Protein AF-N1WV81-F1 (afdb_monomer_lite)

pLDDT: mean 92.01, std 4.39, range [78.94, 97.75]

Structure (mmCIF, N/CA/C/O backbone):
data_AF-N1WV81-F1
#
_entry.id   AF-N1WV81-F1
#
loop_
_atom_site.group_PDB
_atom_site.id
_atom_site.type_symbol
_atom_site.label_atom_id
_atom_site.label_alt_id
_atom_site.label_comp_id
_atom_site.label_asym_id
_a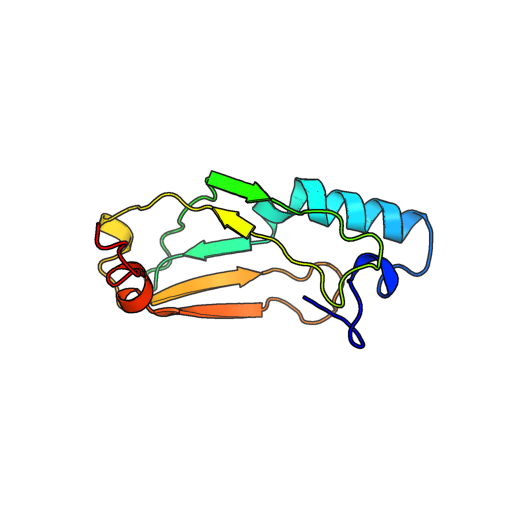tom_site.label_entity_id
_atom_site.label_seq_id
_atom_site.pdbx_PDB_ins_code
_atom_site.Cartn_x
_atom_site.Cartn_y
_atom_site.Cartn_z
_atom_site.occupancy
_atom_site.B_iso_or_equiv
_atom_site.auth_seq_id
_atom_site.auth_comp_id
_atom_site.auth_asym_id
_atom_site.auth_atom_id
_atom_site.pdbx_PDB_model_num
ATOM 1 N N . MET A 1 1 ? -2.785 -0.04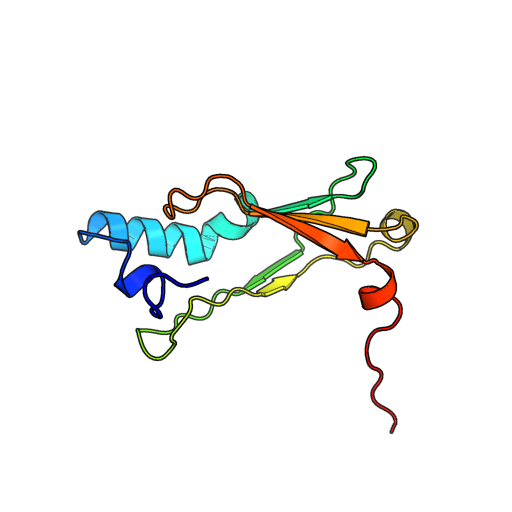3 -9.877 1.00 88.44 1 MET A N 1
ATOM 2 C CA . MET A 1 1 ? -2.045 1.050 -10.552 1.00 88.44 1 MET A CA 1
ATOM 3 C C . MET A 1 1 ? -1.873 0.707 -12.024 1.00 88.44 1 MET A C 1
ATOM 5 O O . MET A 1 1 ? -1.562 -0.436 -12.327 1.00 88.44 1 MET A O 1
ATOM 9 N N . SER A 1 2 ? -2.086 1.645 -12.944 1.00 88.75 2 SER A N 1
ATOM 10 C CA . SER A 1 2 ? -1.982 1.381 -14.389 1.00 88.75 2 SER A CA 1
ATOM 11 C C . SER A 1 2 ? -1.645 2.648 -15.162 1.00 88.75 2 SER A C 1
ATOM 13 O O . SER A 1 2 ? -2.100 3.725 -14.781 1.00 88.75 2 SER A O 1
ATOM 15 N N . ARG A 1 3 ? -0.951 2.510 -16.293 1.00 86.94 3 ARG A N 1
ATOM 16 C CA . ARG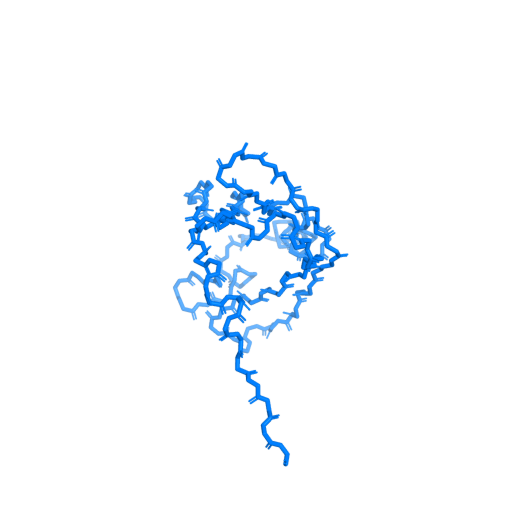 A 1 3 ? -0.742 3.590 -17.267 1.00 86.94 3 ARG A CA 1
ATOM 17 C C . ARG A 1 3 ? -1.201 3.100 -18.636 1.00 86.94 3 ARG A C 1
ATOM 19 O O . ARG A 1 3 ? -0.808 2.023 -19.066 1.00 86.94 3 ARG A O 1
ATOM 26 N N . ASN A 1 4 ? -2.076 3.854 -19.303 1.00 87.25 4 ASN A N 1
ATOM 27 C CA . ASN A 1 4 ? -2.663 3.469 -20.596 1.00 87.25 4 ASN A CA 1
ATOM 28 C C . ASN A 1 4 ? -3.284 2.051 -20.601 1.00 87.25 4 ASN A C 1
ATOM 30 O O . ASN A 1 4 ? -3.087 1.291 -21.547 1.00 87.25 4 ASN A O 1
ATOM 34 N N . ASN A 1 5 ? -4.014 1.685 -19.536 1.00 87.19 5 ASN A N 1
ATOM 35 C CA . ASN A 1 5 ? -4.617 0.353 -19.333 1.00 87.19 5 ASN A CA 1
ATOM 36 C C . ASN A 1 5 ? -3.625 -0.823 -19.357 1.00 87.19 5 ASN A C 1
ATOM 38 O O . ASN A 1 5 ? -3.984 -1.937 -19.747 1.00 87.19 5 ASN A O 1
ATOM 42 N N . LYS A 1 6 ? -2.383 -0.577 -18.943 1.00 88.50 6 LYS A N 1
ATOM 43 C CA . LYS A 1 6 ? -1.341 -1.591 -18.811 1.00 88.50 6 LYS A CA 1
ATOM 44 C C . LYS A 1 6 ? -0.635 -1.480 -17.460 1.00 88.50 6 LYS A C 1
ATOM 46 O O . LYS A 1 6 ? -0.667 -0.439 -16.795 1.00 88.50 6 LYS A O 1
ATOM 51 N N . GLU A 1 7 ? -0.005 -2.579 -17.061 1.00 89.69 7 GLU A N 1
ATOM 52 C CA . GLU A 1 7 ? 0.840 -2.654 -15.870 1.00 89.69 7 GLU A CA 1
ATOM 53 C C . GLU A 1 7 ? 2.056 -1.721 -15.963 1.00 89.69 7 GLU A C 1
ATOM 55 O O . GLU A 1 7 ? 2.593 -1.480 -17.048 1.00 89.69 7 GLU A O 1
ATOM 60 N N . LEU A 1 8 ? 2.534 -1.255 -14.809 1.00 89.56 8 LEU A N 1
ATOM 61 C CA . LEU A 1 8 ? 3.627 -0.285 -14.718 1.00 89.56 8 LEU A CA 1
ATOM 62 C C . LEU A 1 8 ? 4.915 -0.794 -15.370 1.00 89.56 8 LEU A C 1
ATOM 64 O O . LEU A 1 8 ? 5.502 -0.089 -16.190 1.00 89.56 8 LEU A O 1
ATOM 68 N N . LEU A 1 9 ? 5.298 -2.043 -15.082 1.00 89.25 9 LEU A N 1
ATOM 69 C CA . LEU A 1 9 ? 6.512 -2.670 -15.621 1.00 89.25 9 LEU A CA 1
ATOM 70 C C . LEU A 1 9 ? 6.545 -2.740 -17.152 1.00 89.25 9 LEU A C 1
ATOM 72 O O . LEU A 1 9 ? 7.626 -2.781 -17.732 1.00 89.25 9 LEU A O 1
ATOM 76 N N . SER A 1 10 ? 5.382 -2.748 -17.803 1.00 85.69 10 SER A N 1
ATOM 77 C CA . SER A 1 10 ? 5.278 -2.854 -19.261 1.00 85.69 10 SER A CA 1
ATOM 78 C C . SER A 1 10 ? 5.296 -1.505 -19.984 1.00 85.69 10 SER A C 1
ATOM 80 O O . SER A 1 10 ? 5.503 -1.468 -21.196 1.00 85.69 10 SER A O 1
ATOM 82 N N . THR A 1 11 ? 5.043 -0.401 -19.272 1.00 85.38 11 THR A N 1
ATOM 83 C CA . THR A 1 11 ? 4.839 0.920 -19.893 1.00 85.38 11 THR A CA 1
ATOM 84 C C . THR A 1 11 ? 5.738 2.021 -19.380 1.00 85.38 11 THR A C 1
ATOM 86 O O . THR A 1 11 ? 5.902 3.022 -20.072 1.00 85.38 11 THR A O 1
ATOM 89 N N . THR A 1 12 ? 6.228 1.906 -18.151 1.00 85.69 12 THR A N 1
ATOM 90 C CA . THR A 1 12 ? 6.946 2.999 -17.497 1.00 85.69 12 THR A CA 1
ATOM 91 C C . THR A 1 12 ? 8.450 2.943 -17.763 1.00 85.69 12 THR A C 1
ATOM 93 O O . THR A 1 12 ? 8.990 3.979 -18.147 1.00 85.69 12 THR A O 1
ATOM 96 N N . PRO A 1 13 ? 9.130 1.785 -17.638 1.00 88.69 13 PRO A N 1
ATOM 97 C CA . PRO A 1 13 ? 10.553 1.691 -17.946 1.00 88.69 13 PRO A CA 1
ATOM 98 C C . PRO A 1 13 ? 10.844 1.856 -19.441 1.00 88.69 13 PRO A C 1
ATOM 100 O O . PRO A 1 13 ? 10.213 1.209 -20.276 1.00 88.69 13 PRO A O 1
ATOM 103 N N . GLN A 1 14 ? 11.846 2.663 -19.782 1.00 88.44 14 GLN A N 1
ATOM 104 C CA . GLN A 1 14 ? 12.300 2.880 -21.161 1.00 88.44 14 GLN A CA 1
ATOM 105 C C . GLN A 1 14 ? 13.476 1.976 -21.548 1.00 88.44 14 GLN A C 1
ATOM 107 O O . GLN A 1 14 ? 13.755 1.770 -22.729 1.00 88.44 14 GLN A O 1
ATOM 112 N N . ASN A 1 15 ? 14.186 1.429 -20.559 1.00 91.81 15 ASN A N 1
ATOM 113 C CA . ASN A 1 15 ? 15.356 0.581 -20.760 1.00 91.81 15 ASN A CA 1
ATOM 114 C C . ASN A 1 15 ? 15.458 -0.525 -19.693 1.00 91.81 15 ASN A C 1
ATOM 116 O O . ASN A 1 15 ? 14.707 -0.563 -18.718 1.00 91.81 15 ASN A O 1
ATOM 120 N N . ARG A 1 16 ? 16.412 -1.449 -19.884 1.00 89.62 16 ARG A N 1
ATOM 121 C CA . ARG A 1 16 ? 16.621 -2.600 -18.985 1.00 89.62 16 ARG A CA 1
ATOM 122 C C . ARG A 1 16 ? 16.992 -2.196 -17.556 1.00 89.62 16 ARG A C 1
ATOM 124 O O . ARG A 1 16 ? 16.613 -2.904 -16.628 1.00 89.62 16 ARG A O 1
ATOM 131 N N . ASN A 1 17 ? 17.709 -1.087 -17.383 1.00 92.62 17 ASN A N 1
ATOM 132 C CA . ASN A 1 17 ? 18.133 -0.628 -16.062 1.00 92.62 17 ASN A CA 1
ATOM 133 C C . ASN A 1 17 ? 16.933 -0.099 -15.273 1.00 92.62 17 ASN A C 1
ATOM 135 O O . ASN A 1 17 ? 16.711 -0.521 -14.143 1.00 92.62 17 ASN A O 1
ATOM 139 N N . GLU A 1 18 ? 16.110 0.744 -15.898 1.00 91.50 18 GLU A N 1
ATOM 140 C CA . GLU A 1 18 ? 14.853 1.228 -15.316 1.00 91.50 18 GLU A CA 1
ATOM 141 C C . GLU A 1 18 ? 13.885 0.084 -15.016 1.00 91.50 18 GLU A C 1
ATOM 143 O O . GLU A 1 18 ? 13.204 0.097 -13.993 1.00 91.50 18 GLU A O 1
ATOM 148 N N . PHE A 1 19 ? 13.849 -0.938 -15.876 1.00 91.38 19 PHE A N 1
ATOM 149 C CA . PHE A 1 19 ? 13.023 -2.116 -15.640 1.00 91.38 19 PHE A CA 1
ATOM 150 C C . PHE A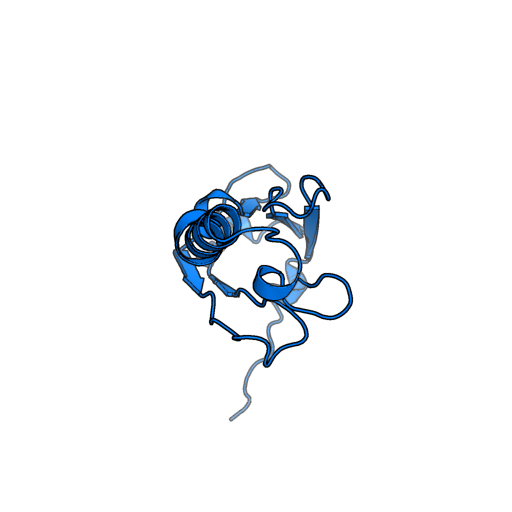 1 19 ? 13.480 -2.858 -14.381 1.00 91.38 19 PHE A C 1
ATOM 152 O O . PHE A 1 19 ? 12.661 -3.164 -13.518 1.00 91.38 19 PHE A O 1
ATOM 159 N N . GLY A 1 20 ? 14.785 -3.111 -14.248 1.00 91.31 20 GLY A N 1
ATOM 160 C CA . GLY A 1 20 ? 15.353 -3.753 -13.062 1.00 91.31 20 GLY A CA 1
ATOM 161 C C . GLY A 1 20 ? 15.105 -2.949 -11.785 1.00 91.31 20 GLY A C 1
ATOM 162 O O . GLY A 1 20 ? 14.683 -3.520 -10.780 1.00 91.31 20 GLY A O 1
ATOM 163 N N . ALA A 1 21 ? 15.288 -1.627 -11.847 1.00 92.12 21 ALA A N 1
ATOM 164 C CA . ALA A 1 21 ? 15.026 -0.726 -10.728 1.00 92.12 21 ALA A CA 1
ATOM 165 C C . ALA A 1 21 ? 13.553 -0.772 -10.296 1.00 92.12 21 ALA A C 1
ATOM 167 O O . ALA A 1 21 ? 13.266 -0.964 -9.119 1.00 92.12 21 ALA A O 1
ATOM 168 N N . MET A 1 22 ? 12.614 -0.698 -11.243 1.00 92.25 22 MET A N 1
ATOM 169 C CA . MET A 1 22 ? 11.187 -0.783 -10.929 1.00 92.25 22 MET A CA 1
ATOM 170 C C . MET A 1 22 ? 10.794 -2.163 -10.387 1.00 92.25 22 MET A C 1
ATOM 172 O O . MET A 1 22 ? 9.963 -2.253 -9.487 1.00 92.25 22 MET A O 1
ATOM 176 N N . VAL A 1 23 ? 11.392 -3.249 -10.888 1.00 91.69 23 VAL A N 1
ATOM 177 C CA . VAL A 1 23 ? 11.179 -4.588 -10.319 1.00 91.69 23 VAL A CA 1
ATOM 178 C C . VAL A 1 23 ? 11.646 -4.644 -8.865 1.00 91.69 23 VAL A C 1
ATOM 180 O O . VAL A 1 23 ? 10.911 -5.183 -8.041 1.00 91.69 23 VAL A O 1
ATOM 183 N N . SER A 1 24 ? 12.827 -4.098 -8.553 1.00 92.12 24 SER A N 1
ATOM 184 C CA . SER A 1 24 ? 13.335 -4.013 -7.175 1.00 92.12 24 SER A CA 1
ATOM 185 C C . SER A 1 24 ? 12.380 -3.216 -6.295 1.00 92.12 24 SER A C 1
ATOM 187 O O . SER A 1 24 ? 11.933 -3.706 -5.259 1.00 92.12 24 SER A O 1
ATOM 189 N N . GLN A 1 25 ? 11.983 -2.035 -6.772 1.00 93.00 25 GLN A N 1
ATOM 190 C CA . GLN A 1 25 ? 11.115 -1.134 -6.036 1.00 93.00 25 GLN A CA 1
ATOM 191 C C . GLN A 1 25 ? 9.779 -1.798 -5.691 1.00 93.00 25 GLN A C 1
ATOM 193 O O . GLN A 1 25 ? 9.401 -1.852 -4.524 1.00 93.00 25 GLN A O 1
ATOM 198 N N . LEU A 1 26 ? 9.102 -2.373 -6.692 1.00 92.62 26 LEU A N 1
ATOM 199 C CA . LEU A 1 26 ? 7.806 -3.030 -6.514 1.00 92.62 26 LEU A CA 1
ATOM 200 C C . LEU A 1 26 ? 7.887 -4.294 -5.645 1.00 92.62 26 LEU A C 1
ATOM 202 O O . LEU A 1 26 ? 6.906 -4.631 -4.988 1.00 92.62 26 LEU A O 1
ATOM 206 N N . ALA A 1 27 ? 9.013 -5.014 -5.668 1.00 91.94 27 ALA A N 1
ATOM 207 C CA . ALA A 1 27 ? 9.157 -6.293 -4.974 1.00 91.94 27 ALA A CA 1
ATOM 208 C C . ALA A 1 27 ? 9.690 -6.172 -3.541 1.00 91.94 27 ALA A C 1
ATOM 210 O O . ALA A 1 27 ? 9.363 -7.023 -2.722 1.00 91.94 27 ALA A O 1
ATOM 211 N N . PHE A 1 28 ? 10.512 -5.162 -3.245 1.00 91.94 28 PHE A N 1
ATOM 212 C CA . PHE A 1 28 ? 11.256 -5.094 -1.982 1.00 91.94 28 PHE A CA 1
ATOM 213 C C . PHE A 1 28 ? 11.149 -3.750 -1.267 1.00 91.94 28 PHE A C 1
ATOM 215 O O . PHE A 1 28 ? 11.288 -3.701 -0.051 1.00 91.94 28 PHE A O 1
ATOM 222 N N . GLU A 1 29 ? 10.894 -2.657 -1.987 1.00 93.88 29 GLU A N 1
ATOM 223 C CA . GLU A 1 29 ? 10.978 -1.311 -1.405 1.00 93.88 29 GLU A CA 1
ATOM 224 C C . GLU A 1 29 ? 9.604 -0.688 -1.146 1.00 93.88 29 GLU A C 1
ATOM 226 O O . GLU A 1 29 ? 9.526 0.351 -0.496 1.00 93.88 29 GLU A O 1
ATOM 231 N N . MET A 1 30 ? 8.515 -1.317 -1.606 1.00 94.62 30 MET A N 1
ATOM 232 C CA . MET A 1 30 ? 7.164 -0.770 -1.448 1.00 94.62 30 MET A CA 1
ATOM 233 C C . MET A 1 30 ? 6.766 -0.547 0.006 1.00 94.62 30 MET A C 1
ATOM 235 O O . MET A 1 30 ? 6.078 0.432 0.271 1.00 94.62 30 MET A O 1
ATOM 239 N N . GLY A 1 31 ? 7.226 -1.387 0.938 1.00 93.88 31 GLY A N 1
ATOM 240 C CA . GLY A 1 31 ? 6.987 -1.185 2.370 1.00 93.88 31 GLY A CA 1
ATOM 241 C C . GLY A 1 31 ? 7.520 0.153 2.896 1.00 93.88 31 GLY A C 1
ATOM 242 O O . GLY A 1 31 ? 6.934 0.715 3.807 1.00 93.88 31 GLY A O 1
ATOM 243 N N . ASN A 1 32 ? 8.561 0.712 2.267 1.00 94.19 32 ASN A N 1
ATOM 244 C CA . ASN A 1 32 ? 9.127 2.022 2.613 1.00 94.19 32 ASN A CA 1
ATOM 245 C C . ASN A 1 32 ? 8.505 3.177 1.810 1.00 94.19 32 ASN A C 1
ATOM 247 O O . ASN A 1 32 ? 8.897 4.328 1.982 1.00 94.19 32 ASN A O 1
ATOM 251 N N . LYS A 1 33 ? 7.613 2.867 0.864 1.00 95.12 33 LYS A N 1
ATOM 252 C CA . LYS A 1 33 ? 6.981 3.825 -0.056 1.00 95.12 33 LYS A CA 1
ATOM 253 C C . LYS A 1 33 ? 5.502 4.023 0.219 1.00 95.12 33 LYS A C 1
ATOM 255 O O . LYS A 1 33 ? 4.862 4.814 -0.473 1.00 95.12 33 LYS A O 1
ATOM 260 N N . VAL A 1 34 ? 4.961 3.308 1.196 1.00 96.38 34 VAL A N 1
ATOM 261 C CA . VAL A 1 34 ? 3.582 3.457 1.631 1.00 96.38 34 VAL A CA 1
ATOM 262 C C . VAL A 1 34 ? 3.536 3.732 3.115 1.00 96.38 34 VAL A C 1
ATOM 264 O O . VAL A 1 34 ? 4.299 3.150 3.879 1.00 96.38 34 VAL A O 1
ATOM 267 N N . HIS A 1 35 ? 2.609 4.589 3.520 1.00 97.25 35 HIS A N 1
ATOM 268 C CA . HIS A 1 35 ? 2.443 4.947 4.922 1.00 97.25 35 HIS A CA 1
ATOM 269 C C . HIS A 1 35 ? 0.969 4.878 5.285 1.00 97.25 35 HIS A C 1
ATOM 271 O O . HIS A 1 35 ? 0.114 5.336 4.526 1.00 97.25 35 HIS A O 1
ATOM 277 N N . LEU A 1 36 ? 0.674 4.307 6.448 1.00 97.75 36 LEU A N 1
ATOM 278 C CA . LEU A 1 36 ? -0.659 4.304 7.033 1.00 97.75 36 LEU A CA 1
ATOM 279 C C . LEU A 1 36 ? -0.587 5.044 8.362 1.00 97.75 36 LEU A C 1
ATOM 281 O O . LEU A 1 36 ? 0.220 4.694 9.218 1.00 97.75 36 LEU A O 1
ATOM 285 N N . PHE A 1 37 ? -1.406 6.074 8.534 1.00 97.12 37 PHE A N 1
ATOM 286 C CA . PHE A 1 37 ? -1.417 6.856 9.765 1.00 97.12 37 PHE A CA 1
ATOM 287 C C . PHE A 1 37 ? -2.813 7.362 10.110 1.00 97.12 37 PHE A C 1
ATOM 289 O O . PHE A 1 37 ? -3.659 7.563 9.233 1.00 97.12 37 PHE A O 1
ATOM 296 N N . THR A 1 38 ? -3.051 7.565 11.399 1.00 96.81 38 THR A N 1
ATOM 297 C CA . THR A 1 38 ? -4.311 8.097 11.924 1.00 96.81 38 THR A CA 1
ATOM 298 C C . THR A 1 38 ? -4.484 9.580 11.562 1.00 96.81 38 THR A C 1
ATOM 300 O O . THR A 1 38 ? -3.577 10.219 11.021 1.00 96.81 38 THR A O 1
ATOM 303 N N . GLU A 1 39 ? -5.647 10.170 11.818 1.00 93.50 39 GLU A N 1
ATOM 304 C CA . GLU A 1 39 ? -5.860 11.615 11.674 1.00 93.50 39 GLU A CA 1
ATOM 305 C C . GLU A 1 39 ? -4.914 12.417 12.580 1.00 93.50 39 GLU A C 1
ATOM 307 O O . GLU A 1 39 ? -4.347 13.425 12.143 1.00 93.50 39 GLU A O 1
ATOM 312 N N . ASN A 1 40 ? -4.638 11.906 13.781 1.00 94.19 40 ASN A N 1
ATOM 313 C CA . ASN A 1 40 ? -3.657 12.485 14.704 1.00 94.19 40 ASN A CA 1
ATOM 314 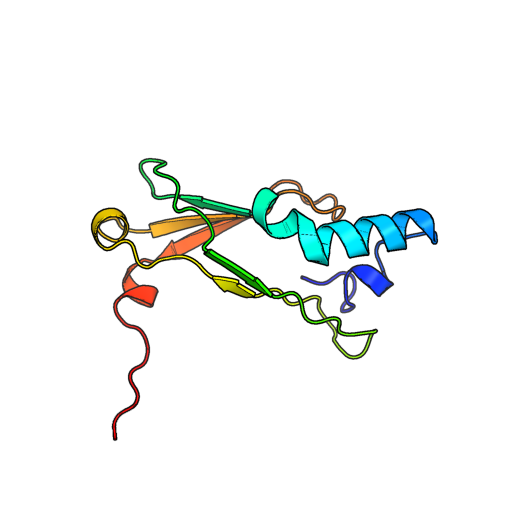C C . ASN A 1 40 ? -2.190 12.227 14.315 1.00 94.19 40 ASN A C 1
ATOM 316 O O . ASN A 1 40 ? -1.285 12.691 15.008 1.00 94.19 40 ASN A O 1
ATOM 320 N N . ARG A 1 41 ? -1.948 11.594 13.157 1.00 93.50 41 ARG A N 1
ATOM 321 C CA . ARG A 1 41 ? -0.625 11.284 12.587 1.00 93.50 41 ARG A CA 1
ATOM 322 C C . ARG A 1 41 ? 0.162 10.212 13.342 1.00 93.50 41 ARG A C 1
ATOM 324 O O . ARG A 1 41 ? 1.384 10.171 13.215 1.00 93.50 41 ARG A O 1
ATOM 331 N N . ASP A 1 42 ? -0.520 9.316 14.047 1.00 94.75 42 ASP A N 1
ATOM 332 C CA . ASP A 1 42 ? 0.122 8.119 14.586 1.00 94.75 42 ASP A CA 1
ATOM 333 C C . ASP A 1 42 ? 0.286 7.078 13.475 1.00 94.75 42 ASP A C 1
ATOM 335 O O . ASP A 1 42 ? -0.684 6.693 12.822 1.00 94.75 42 ASP A O 1
ATOM 339 N N . THR A 1 43 ? 1.513 6.610 13.251 1.00 95.31 43 THR A N 1
ATOM 340 C CA . THR A 1 43 ? 1.829 5.640 12.190 1.00 95.31 43 THR A CA 1
ATOM 341 C C . THR A 1 43 ? 1.438 4.220 12.594 1.00 95.31 43 THR A C 1
ATOM 343 O O . THR A 1 43 ? 1.707 3.789 13.716 1.00 95.31 43 THR A O 1
ATOM 346 N N . ILE A 1 44 ? 0.837 3.469 11.673 1.00 96.75 44 ILE A N 1
ATOM 347 C CA . ILE A 1 44 ? 0.652 2.016 11.755 1.00 96.75 44 ILE A CA 1
ATOM 348 C C . ILE A 1 44 ? 1.710 1.383 10.855 1.00 96.75 44 ILE A C 1
ATOM 350 O O . ILE A 1 44 ? 1.664 1.534 9.633 1.00 96.75 44 ILE A O 1
ATOM 354 N N . GLU A 1 45 ? 2.668 0.690 11.466 1.00 97.00 45 GLU A N 1
ATOM 355 C CA . GLU A 1 45 ? 3.745 0.037 10.726 1.00 97.00 45 GLU A CA 1
ATOM 356 C C . GLU A 1 45 ? 3.198 -1.109 9.878 1.00 97.00 45 GLU A C 1
ATOM 358 O O . GLU A 1 45 ? 2.323 -1.871 10.301 1.00 97.00 45 GLU A O 1
ATOM 363 N N . ILE A 1 46 ? 3.714 -1.227 8.658 1.00 97.06 46 ILE A N 1
ATOM 364 C CA . ILE A 1 46 ? 3.306 -2.292 7.752 1.00 97.06 46 ILE A CA 1
ATOM 365 C C . ILE A 1 46 ? 3.777 -3.649 8.285 1.00 97.06 46 ILE A C 1
ATOM 367 O O . ILE A 1 46 ? 4.925 -3.804 8.696 1.00 97.06 46 ILE A O 1
ATOM 371 N N . ALA A 1 47 ? 2.889 -4.644 8.271 1.00 96.94 47 ALA A N 1
ATOM 372 C CA . ALA A 1 47 ? 3.245 -6.006 8.652 1.00 96.94 47 ALA A CA 1
ATOM 373 C C . ALA A 1 47 ? 3.893 -6.751 7.481 1.00 96.94 47 ALA A C 1
ATOM 375 O O . ALA A 1 47 ? 4.913 -7.413 7.654 1.00 96.94 47 ALA A O 1
ATOM 376 N N . ASP A 1 48 ? 3.285 -6.649 6.297 1.00 96.00 48 ASP A N 1
ATOM 377 C CA . ASP A 1 48 ? 3.777 -7.289 5.080 1.00 96.00 48 ASP A CA 1
ATOM 378 C C . ASP A 1 48 ? 3.148 -6.650 3.831 1.00 96.00 48 ASP A C 1
ATOM 380 O O . ASP A 1 48 ? 2.155 -5.921 3.908 1.00 96.00 48 ASP A O 1
ATOM 384 N N . PHE A 1 49 ? 3.686 -6.954 2.655 1.00 96.75 49 PHE A N 1
ATOM 385 C CA . PHE A 1 49 ? 3.031 -6.670 1.386 1.00 96.75 49 PHE A CA 1
ATOM 386 C C . PHE A 1 49 ? 3.327 -7.757 0.359 1.00 96.75 49 PHE A C 1
ATOM 388 O O . PHE A 1 49 ? 4.393 -8.363 0.336 1.00 96.75 49 PHE A O 1
ATOM 395 N N . VAL A 1 50 ? 2.391 -7.959 -0.564 1.00 95.00 50 VAL A N 1
ATOM 396 C CA . VAL A 1 50 ? 2.580 -8.877 -1.683 1.00 95.00 50 VAL A CA 1
ATOM 397 C C . VAL A 1 50 ? 2.353 -8.170 -3.005 1.00 95.00 50 VAL A C 1
ATOM 399 O O . VAL A 1 50 ? 1.303 -7.578 -3.274 1.00 95.00 50 VAL A O 1
ATOM 402 N N . TYR A 1 51 ? 3.364 -8.281 -3.859 1.00 93.38 51 TYR A N 1
ATOM 403 C CA . TYR A 1 51 ? 3.311 -7.871 -5.248 1.00 93.38 51 TYR A CA 1
ATOM 404 C C . TYR A 1 51 ? 3.392 -9.104 -6.163 1.00 93.38 51 TYR A C 1
ATOM 406 O O . TYR A 1 51 ? 4.484 -9.622 -6.422 1.00 93.38 51 TYR A O 1
ATOM 414 N N . PRO A 1 52 ? 2.256 -9.598 -6.684 1.00 88.94 52 PRO A N 1
ATOM 415 C CA . PRO A 1 52 ? 2.276 -10.651 -7.683 1.00 88.94 52 PRO A CA 1
ATOM 416 C C . PRO A 1 52 ? 2.688 -10.077 -9.051 1.00 88.94 52 PRO A C 1
ATOM 418 O O . PRO A 1 52 ? 2.122 -9.098 -9.542 1.00 88.94 52 PRO A O 1
ATOM 421 N N . ARG A 1 53 ? 3.677 -10.701 -9.703 1.00 83.19 53 ARG A N 1
ATOM 422 C CA . ARG A 1 53 ? 4.103 -10.311 -11.057 1.00 83.19 53 ARG A CA 1
ATOM 423 C C . ARG A 1 53 ? 3.066 -10.751 -12.083 1.00 83.19 53 ARG A C 1
ATOM 425 O O . ARG A 1 53 ? 2.748 -11.932 -12.180 1.00 83.19 53 ARG A O 1
ATOM 432 N N . MET A 1 54 ? 2.572 -9.796 -12.863 1.00 82.06 54 MET A N 1
ATOM 433 C CA . MET A 1 54 ? 1.486 -10.023 -13.820 1.00 82.06 54 MET A CA 1
ATOM 434 C C . MET A 1 54 ? 1.976 -10.315 -15.249 1.00 82.06 54 MET A C 1
ATOM 436 O O . MET A 1 54 ? 1.210 -10.859 -16.039 1.00 82.06 54 MET A O 1
ATOM 440 N N . TYR A 1 55 ? 3.241 -10.013 -15.578 1.00 83.88 55 TYR A N 1
ATOM 441 C CA . TYR A 1 55 ? 3.882 -10.308 -16.873 1.00 83.88 55 TYR A CA 1
ATOM 442 C C . TYR A 1 55 ? 3.041 -9.904 -18.100 1.00 83.88 55 TYR A C 1
ATOM 444 O O . TYR A 1 55 ? 2.976 -10.625 -19.094 1.00 83.88 55 TYR A O 1
ATOM 452 N N . GLY A 1 56 ? 2.350 -8.769 -18.022 1.00 82.31 56 GLY A N 1
ATOM 453 C CA . GLY A 1 56 ? 1.504 -8.248 -19.095 1.00 82.31 56 GLY A CA 1
ATOM 454 C C . GLY A 1 56 ? 0.135 -8.920 -19.225 1.00 82.31 56 GLY A C 1
ATOM 455 O O . GLY A 1 56 ? -0.645 -8.524 -20.089 1.00 82.31 56 GLY A O 1
ATOM 456 N N . MET A 1 57 ? -0.200 -9.895 -18.372 1.00 85.06 57 MET A N 1
ATOM 457 C CA . MET A 1 57 ? -1.514 -10.556 -18.359 1.00 85.06 57 MET A CA 1
ATOM 458 C C . MET A 1 57 ? -2.595 -9.735 -17.638 1.00 85.06 57 MET A C 1
ATOM 460 O O . MET A 1 57 ? -3.778 -10.059 -17.723 1.00 85.06 57 MET A O 1
ATOM 464 N N . SER A 1 58 ? -2.208 -8.660 -16.946 1.00 88.88 58 SER A N 1
ATOM 465 C CA . SER A 1 58 ? -3.120 -7.733 -16.275 1.00 88.88 58 SER A CA 1
ATOM 466 C C . SER A 1 58 ? -3.073 -6.343 -16.910 1.00 88.88 58 SER A C 1
ATOM 468 O O . SER A 1 58 ? -2.041 -5.882 -17.397 1.00 88.88 58 SER A O 1
ATOM 470 N N . LYS A 1 59 ? -4.199 -5.628 -16.834 1.00 90.62 59 LYS A N 1
ATOM 471 C CA . LYS A 1 59 ? -4.296 -4.207 -17.215 1.00 90.62 59 LYS A CA 1
ATOM 472 C C . LYS A 1 59 ? -3.724 -3.268 -16.148 1.00 90.62 59 LYS A C 1
ATOM 474 O O . LYS A 1 59 ? -3.632 -2.064 -16.375 1.00 90.62 59 LYS A O 1
ATOM 479 N N . ALA A 1 60 ? -3.374 -3.803 -14.980 1.00 91.56 60 ALA A N 1
ATOM 480 C CA . ALA A 1 60 ? -2.886 -3.040 -13.844 1.00 91.56 60 ALA A CA 1
ATOM 481 C C . ALA A 1 60 ? -1.889 -3.843 -12.996 1.00 91.56 60 ALA A C 1
ATOM 483 O O . ALA A 1 60 ? -2.013 -5.054 -12.820 1.00 91.56 60 ALA A O 1
ATOM 484 N N . THR A 1 61 ? -0.935 -3.127 -12.414 1.00 91.12 61 THR A N 1
ATOM 485 C CA . THR A 1 61 ? -0.117 -3.581 -11.289 1.00 91.12 61 THR A CA 1
ATOM 486 C C . THR A 1 61 ? -0.967 -3.527 -10.022 1.00 91.12 61 THR A C 1
ATOM 488 O O . THR A 1 61 ? -1.447 -2.451 -9.645 1.00 91.12 61 THR A O 1
ATOM 491 N N . THR A 1 62 ? -1.147 -4.671 -9.371 1.00 92.31 62 THR A N 1
ATOM 492 C CA . THR A 1 62 ? -1.895 -4.807 -8.114 1.00 92.31 62 THR A CA 1
ATOM 493 C C . THR A 1 62 ? -0.924 -5.178 -7.007 1.00 92.31 62 THR A C 1
ATOM 495 O O . THR A 1 62 ? -0.077 -6.041 -7.209 1.00 92.31 62 THR A O 1
ATOM 498 N N . ILE A 1 63 ? -1.041 -4.517 -5.859 1.00 94.12 63 ILE A N 1
ATOM 499 C CA . ILE A 1 63 ? -0.246 -4.791 -4.660 1.00 94.12 63 ILE A CA 1
ATOM 500 C C . ILE A 1 63 ? -1.219 -4.848 -3.491 1.00 94.12 63 ILE A C 1
ATOM 502 O O . ILE A 1 63 ? -2.127 -4.018 -3.417 1.00 94.12 63 ILE A O 1
ATOM 506 N N . MET A 1 64 ? -1.044 -5.832 -2.617 1.00 95.50 64 MET A N 1
ATOM 507 C CA . MET A 1 64 ? -1.796 -5.941 -1.373 1.00 95.50 64 MET A CA 1
ATOM 508 C C . MET A 1 64 ? -0.862 -5.617 -0.213 1.00 95.50 64 MET A C 1
ATOM 510 O O . MET A 1 64 ? 0.197 -6.224 -0.092 1.00 95.50 64 MET A O 1
ATOM 514 N N . PHE A 1 65 ? -1.267 -4.663 0.618 1.00 96.94 65 PHE A N 1
ATOM 515 C CA . PHE A 1 65 ? -0.552 -4.260 1.825 1.00 96.94 65 PHE A CA 1
ATOM 516 C C . PHE A 1 65 ? -1.305 -4.785 3.042 1.00 96.94 65 PHE A C 1
ATOM 518 O O . PHE A 1 65 ? -2.536 -4.736 3.074 1.00 96.94 65 PHE A O 1
ATOM 525 N N . VAL A 1 66 ? -0.570 -5.294 4.022 1.00 96.56 66 VAL A N 1
ATOM 526 C CA . VAL A 1 66 ? -1.113 -5.895 5.237 1.00 96.56 66 VAL A CA 1
ATOM 527 C C . VAL A 1 66 ? -0.633 -5.081 6.425 1.00 96.56 66 VAL A C 1
ATOM 529 O O . VAL A 1 66 ? 0.565 -4.865 6.602 1.00 96.56 66 VAL A O 1
ATOM 532 N N . TYR A 1 67 ? -1.578 -4.653 7.253 1.00 96.94 67 TYR A N 1
ATOM 533 C CA . TYR A 1 67 ? -1.317 -3.874 8.456 1.00 96.94 67 TYR A CA 1
ATOM 534 C C . TYR A 1 67 ? -1.874 -4.599 9.681 1.00 96.94 67 TYR A C 1
ATOM 536 O O . TYR A 1 67 ? -2.909 -5.268 9.572 1.00 96.94 67 TYR A O 1
ATOM 544 N N . PRO A 1 68 ? -1.216 -4.483 10.846 1.00 96.31 68 PRO A N 1
ATOM 545 C CA . PRO A 1 68 ? -1.764 -4.992 12.089 1.00 96.31 68 PRO A CA 1
ATOM 546 C C . PRO A 1 68 ? -3.044 -4.233 12.449 1.00 96.31 68 PRO A C 1
ATOM 548 O O . PRO A 1 68 ? -3.167 -3.024 12.241 1.00 96.31 68 PRO A O 1
ATOM 551 N N . ARG A 1 69 ? -4.006 -4.952 13.027 1.00 93.88 69 ARG A N 1
ATOM 552 C CA . ARG A 1 69 ? -5.229 -4.350 13.557 1.00 93.88 69 ARG A CA 1
ATOM 553 C C . ARG A 1 69 ? -4.956 -3.796 14.954 1.00 93.88 69 ARG A C 1
ATOM 555 O O . ARG A 1 69 ? -5.043 -4.513 15.945 1.00 93.88 69 ARG A O 1
ATOM 562 N N . GLU A 1 70 ? -4.596 -2.519 15.019 1.00 94.62 70 GLU A N 1
ATOM 563 C CA . GLU A 1 70 ? -4.361 -1.802 16.274 1.00 94.62 70 GLU A CA 1
ATOM 564 C C . GLU A 1 70 ? -5.639 -1.080 16.731 1.00 94.62 70 GLU A C 1
ATOM 566 O O . GLU A 1 70 ? -5.890 0.054 16.335 1.00 94.62 70 GLU A O 1
ATOM 571 N N . GLU A 1 71 ? -6.455 -1.727 17.571 1.00 93.00 71 GLU A N 1
ATOM 572 C CA . GLU A 1 71 ? -7.766 -1.207 18.016 1.00 93.00 71 GLU A CA 1
ATOM 573 C C . GLU A 1 71 ? -7.706 0.218 18.597 1.00 93.00 71 GLU A C 1
ATOM 575 O O . GLU A 1 71 ? -8.605 1.026 18.374 1.00 93.00 71 GLU A O 1
ATOM 580 N N . GLU A 1 72 ? -6.619 0.564 19.294 1.00 93.00 72 GLU A N 1
ATOM 581 C CA . GLU A 1 72 ? -6.379 1.915 19.821 1.00 93.00 72 GLU A CA 1
ATOM 582 C C . GLU A 1 72 ? -6.352 2.986 18.715 1.00 93.00 72 GLU A C 1
ATOM 584 O O . GLU A 1 72 ? -6.881 4.079 18.907 1.00 93.00 72 GLU A O 1
ATOM 589 N N . LYS A 1 73 ? -5.812 2.649 17.538 1.00 91.44 73 LYS A N 1
ATOM 590 C CA . LYS A 1 73 ? -5.683 3.538 16.372 1.00 91.44 73 LYS A CA 1
ATOM 591 C C . LYS A 1 73 ? -6.912 3.516 15.454 1.00 91.44 73 LYS A C 1
ATOM 593 O O . LYS A 1 73 ? -7.000 4.313 14.525 1.00 91.44 73 LYS A O 1
ATOM 598 N N . LEU A 1 74 ? -7.886 2.641 15.726 1.00 93.06 74 LEU A N 1
ATOM 599 C CA . LEU A 1 74 ? -9.166 2.540 15.006 1.00 93.06 74 LEU A CA 1
ATOM 600 C C . LEU A 1 74 ? -10.319 3.263 15.731 1.00 93.06 74 LEU A C 1
ATOM 602 O O . LEU A 1 74 ? -11.499 2.993 15.489 1.00 93.06 74 LEU A O 1
ATOM 606 N N . LYS A 1 75 ? -10.000 4.180 16.648 1.00 92.44 75 LYS A N 1
ATOM 607 C CA . LYS A 1 75 ? -10.990 4.988 17.383 1.00 92.44 75 LYS A CA 1
ATOM 608 C C . LYS A 1 75 ? -11.373 6.283 16.660 1.00 92.44 75 LYS A C 1
ATOM 610 O O . LYS A 1 75 ? -12.381 6.886 17.013 1.00 92.44 75 LYS A O 1
ATOM 615 N N . GLU A 1 76 ? -10.581 6.692 15.675 1.00 90.94 76 GLU A N 1
ATOM 616 C CA . GLU A 1 76 ? -10.773 7.923 14.901 1.00 90.94 76 GLU A CA 1
ATOM 617 C C . GLU A 1 76 ? -11.754 7.715 13.726 1.00 90.94 76 GLU A C 1
ATOM 619 O O . GLU A 1 76 ? -12.286 6.619 13.540 1.00 90.94 76 GLU A O 1
ATOM 624 N N . GLU A 1 77 ? -12.030 8.767 12.947 1.00 94.62 77 GLU A N 1
ATOM 625 C CA . GLU A 1 77 ? -12.990 8.714 11.829 1.00 94.62 77 GLU A CA 1
ATOM 626 C C . GLU A 1 77 ? -12.393 8.038 10.582 1.00 94.62 77 GLU A C 1
ATOM 628 O O . GLU A 1 77 ? -13.047 7.233 9.915 1.00 94.62 77 GLU A O 1
ATOM 633 N N . TYR A 1 78 ? -11.131 8.332 10.260 1.00 96.62 78 TYR A N 1
ATOM 634 C CA . TYR A 1 78 ? -10.470 7.795 9.074 1.00 96.62 78 TYR A CA 1
ATOM 635 C C . TYR A 1 78 ? -8.979 7.538 9.292 1.00 96.62 78 TYR A C 1
ATOM 637 O O . TYR A 1 78 ? -8.309 8.198 10.082 1.00 96.62 78 TYR A O 1
ATOM 645 N N . LEU A 1 79 ? -8.444 6.609 8.505 1.00 97.31 79 LEU A N 1
ATOM 646 C CA . LEU A 1 79 ? -7.012 6.428 8.304 1.00 97.31 79 LEU A CA 1
ATOM 647 C C . LEU A 1 79 ? -6.576 7.124 7.015 1.00 97.31 79 LEU A C 1
ATOM 649 O O . LEU A 1 79 ? -7.316 7.188 6.029 1.00 97.31 79 LEU A O 1
ATOM 653 N N . ASN A 1 80 ? -5.347 7.621 6.998 1.00 97.75 80 ASN A N 1
ATOM 654 C CA . ASN A 1 80 ? -4.697 8.136 5.806 1.00 97.75 80 ASN A CA 1
ATOM 655 C C . ASN A 1 80 ? -3.719 7.086 5.294 1.00 97.75 80 ASN A C 1
ATOM 657 O O . ASN A 1 80 ? -2.776 6.726 5.992 1.00 97.75 80 ASN A O 1
ATOM 661 N N . PHE A 1 81 ? -3.933 6.629 4.067 1.00 97.56 81 PHE A N 1
ATOM 662 C CA . PHE A 1 81 ? -2.989 5.785 3.350 1.00 97.56 81 PHE A CA 1
ATOM 663 C C . PHE A 1 81 ? -2.316 6.612 2.261 1.00 97.56 81 PHE A C 1
ATOM 665 O O . PHE A 1 81 ? -3.002 7.192 1.414 1.00 97.56 81 PHE A O 1
ATOM 672 N N . THR A 1 82 ? -0.992 6.692 2.273 1.00 96.88 82 THR A N 1
ATOM 673 C CA . THR A 1 82 ? -0.225 7.397 1.246 1.00 96.88 82 THR A CA 1
ATOM 674 C C . THR A 1 82 ? 0.657 6.438 0.473 1.00 96.88 82 THR A C 1
ATOM 676 O O . THR A 1 82 ? 1.133 5.435 0.998 1.00 96.88 82 THR A O 1
ATOM 679 N N . VAL A 1 83 ? 0.858 6.760 -0.800 1.00 95.19 83 VAL A N 1
ATOM 680 C CA . VAL A 1 83 ? 1.802 6.086 -1.686 1.00 95.19 83 VAL A CA 1
ATOM 681 C C . VAL A 1 83 ? 2.704 7.164 -2.263 1.00 95.19 83 VAL A C 1
ATOM 683 O O . VAL A 1 83 ? 2.225 8.077 -2.941 1.00 95.19 83 VAL A O 1
ATOM 686 N N . GLU A 1 84 ? 3.996 7.080 -1.966 1.00 94.62 84 GLU A N 1
ATOM 687 C CA . GLU A 1 84 ? 5.015 7.938 -2.566 1.00 94.62 84 GLU A CA 1
ATOM 688 C C . GLU A 1 84 ? 5.103 7.713 -4.081 1.00 94.62 84 GLU A C 1
ATOM 690 O O . GLU A 1 84 ? 4.638 6.707 -4.621 1.00 94.62 84 GLU A O 1
ATOM 695 N N . ASP A 1 85 ? 5.746 8.642 -4.787 1.00 89.75 85 ASP A N 1
ATOM 696 C CA . ASP A 1 85 ? 5.984 8.460 -6.214 1.00 89.75 85 ASP A CA 1
ATOM 697 C C . ASP A 1 85 ? 6.939 7.278 -6.463 1.00 89.75 85 ASP A C 1
ATOM 699 O O . ASP A 1 85 ? 8.086 7.253 -6.011 1.00 89.75 85 ASP A O 1
ATOM 703 N N . ILE A 1 86 ? 6.450 6.302 -7.224 1.00 87.31 86 ILE A N 1
ATOM 704 C CA . ILE A 1 86 ? 7.173 5.095 -7.643 1.00 87.31 86 ILE A CA 1
ATOM 705 C C . ILE A 1 86 ? 7.553 5.142 -9.133 1.00 87.31 86 ILE A C 1
ATOM 707 O O . ILE A 1 86 ? 7.550 4.131 -9.837 1.00 87.31 86 ILE A O 1
ATOM 711 N N . GLY A 1 87 ? 7.822 6.346 -9.646 1.00 78.94 87 GLY A N 1
ATOM 712 C CA . GLY A 1 87 ? 8.171 6.588 -11.049 1.00 78.94 87 GLY A CA 1
ATOM 713 C C . GLY A 1 87 ? 6.961 6.839 -11.951 1.00 78.94 87 GLY A C 1
ATOM 714 O O . GLY A 1 87 ? 7.047 6.675 -13.169 1.00 78.94 87 GLY A O 1
ATOM 715 N N . LEU A 1 88 ? 5.822 7.216 -11.367 1.00 79.25 88 LEU A N 1
ATOM 716 C CA . LEU A 1 88 ? 4.603 7.579 -12.088 1.00 79.25 88 LEU A CA 1
ATOM 717 C C . LEU A 1 88 ? 4.491 9.080 -12.368 1.00 79.25 88 LEU A C 1
ATOM 719 O O . LEU A 1 88 ? 3.650 9.462 -13.184 1.00 79.25 88 LEU A O 1
ATOM 723 N N . TYR A 1 89 ? 5.338 9.912 -11.750 1.00 82.31 89 TYR A N 1
ATOM 724 C CA . TYR A 1 89 ? 5.298 11.377 -11.853 1.00 82.31 89 TYR A CA 1
ATOM 725 C C . TYR A 1 89 ? 3.959 11.966 -11.392 1.00 82.31 89 TYR A C 1
ATOM 727 O O . TYR A 1 89 ? 3.524 13.015 -11.864 1.00 82.31 89 TYR A O 1
ATOM 735 N N . THR A 1 90 ? 3.284 11.267 -10.480 1.00 85.19 90 THR A N 1
ATOM 736 C CA . THR A 1 90 ? 2.016 11.696 -9.875 1.00 85.19 90 THR A CA 1
ATOM 737 C C . THR A 1 90 ? 2.223 12.440 -8.560 1.00 85.19 90 THR A C 1
ATOM 739 O O . THR A 1 90 ? 1.259 12.981 -8.024 1.00 85.19 90 THR A O 1
ATOM 742 N N . GLY A 1 91 ? 3.454 12.465 -8.036 1.00 90.25 91 GLY A N 1
ATOM 743 C CA . GLY A 1 91 ? 3.716 12.851 -6.651 1.00 90.25 91 GLY A CA 1
ATOM 744 C C . GLY A 1 91 ? 3.150 11.837 -5.651 1.00 90.25 91 GLY A C 1
ATOM 745 O O . GLY A 1 91 ? 2.745 10.734 -6.032 1.00 90.25 91 GLY A O 1
ATOM 746 N N . GLU A 1 92 ? 3.127 12.222 -4.372 1.00 93.62 92 GLU A N 1
ATOM 747 C CA . GLU A 1 92 ? 2.468 11.448 -3.314 1.00 93.62 92 GLU A CA 1
ATOM 748 C C . GLU A 1 92 ? 0.952 11.443 -3.536 1.00 93.62 92 GLU A C 1
ATOM 750 O O . GLU A 1 92 ? 0.316 12.494 -3.638 1.00 93.62 92 GLU A O 1
ATOM 755 N N . VAL A 1 93 ? 0.365 10.249 -3.569 1.00 94.62 93 VAL A N 1
ATOM 756 C CA . VAL A 1 93 ? -1.086 10.073 -3.625 1.00 94.62 93 VAL A CA 1
ATOM 757 C C . VAL A 1 93 ? -1.586 9.684 -2.244 1.00 94.62 93 VAL A C 1
ATOM 759 O O . VAL A 1 93 ? -1.045 8.776 -1.617 1.00 94.62 93 VAL A O 1
ATOM 762 N N . ARG A 1 94 ? -2.649 10.349 -1.783 1.00 95.94 94 ARG A N 1
ATOM 763 C CA . ARG A 1 94 ? -3.273 10.103 -0.481 1.00 95.94 94 ARG A CA 1
ATOM 764 C C . ARG A 1 94 ? -4.705 9.620 -0.631 1.00 95.94 94 ARG A C 1
ATOM 766 O O . ARG A 1 94 ? -5.499 10.214 -1.356 1.00 95.94 94 ARG A O 1
ATOM 773 N N . PHE A 1 95 ? -5.041 8.597 0.139 1.00 96.06 95 PHE A N 1
ATOM 774 C CA . PHE A 1 95 ? -6.373 8.031 0.261 1.00 96.06 95 PHE A CA 1
ATOM 775 C C . PHE A 1 95 ? -6.843 8.168 1.706 1.00 96.06 95 PHE A C 1
ATOM 777 O O . PHE A 1 95 ? -6.096 7.869 2.636 1.00 96.06 95 PHE A O 1
ATOM 784 N N . LYS A 1 96 ? -8.090 8.605 1.892 1.00 97.06 96 LYS A N 1
ATOM 785 C CA . LYS A 1 96 ? -8.769 8.543 3.189 1.00 97.06 96 LYS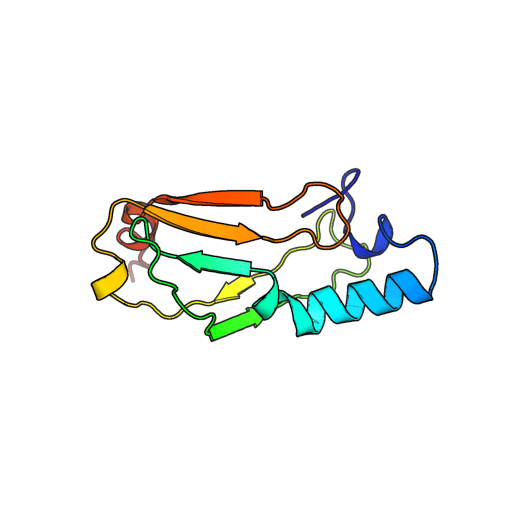 A CA 1
ATOM 786 C C . LYS A 1 96 ? -9.612 7.276 3.244 1.00 97.06 96 LYS A C 1
ATOM 788 O O . LYS A 1 96 ? -10.444 7.051 2.363 1.00 97.06 96 LYS A O 1
ATOM 793 N N . ILE A 1 97 ? -9.379 6.456 4.259 1.00 96.25 97 ILE A N 1
ATOM 794 C CA . ILE A 1 97 ? -10.070 5.190 4.486 1.00 96.25 97 ILE A CA 1
ATOM 795 C C . ILE A 1 97 ? -10.948 5.363 5.717 1.00 96.25 97 ILE A C 1
ATOM 797 O O . ILE A 1 97 ? -10.442 5.522 6.821 1.00 96.25 97 ILE A O 1
ATOM 801 N N . ASP A 1 98 ? -12.257 5.338 5.506 1.00 96.25 98 ASP A N 1
ATOM 802 C CA . ASP A 1 98 ? -13.253 5.374 6.575 1.00 96.25 98 ASP A CA 1
ATOM 803 C C . ASP A 1 98 ? -13.136 4.115 7.448 1.00 96.25 98 ASP A C 1
ATOM 805 O O . ASP A 1 98 ? -13.219 2.989 6.940 1.00 96.25 98 ASP A O 1
ATOM 809 N N . ILE A 1 99 ? -12.926 4.313 8.750 1.00 95.50 99 ILE A N 1
ATOM 810 C CA . ILE A 1 99 ? -12.739 3.226 9.714 1.00 95.50 99 ILE A CA 1
ATOM 811 C C . ILE A 1 99 ? -14.010 2.381 9.856 1.00 95.50 99 ILE A C 1
ATOM 813 O O . ILE A 1 99 ? -13.912 1.175 10.097 1.00 95.50 99 ILE A O 1
ATOM 817 N N . GLU A 1 100 ? -15.198 2.945 9.625 1.00 95.25 100 GLU A N 1
ATOM 818 C CA . GLU A 1 100 ? -16.447 2.183 9.682 1.00 95.25 100 GLU A CA 1
ATOM 819 C C . GLU A 1 100 ? -16.486 1.062 8.638 1.00 95.25 100 GLU A C 1
ATOM 821 O O . GLU A 1 100 ? -17.068 0.008 8.891 1.00 95.25 100 GLU A O 1
ATOM 826 N N . LYS A 1 101 ? -15.801 1.216 7.498 1.00 92.94 101 LYS A N 1
ATOM 827 C CA . LYS A 1 101 ? -15.685 0.146 6.489 1.00 92.94 101 LYS A CA 1
ATOM 828 C C . LYS A 1 101 ? -14.821 -1.023 6.956 1.00 92.94 101 LYS A C 1
ATOM 830 O O . LYS A 1 101 ? -15.008 -2.134 6.473 1.00 92.94 101 LYS A O 1
ATOM 835 N N . ILE A 1 102 ? -13.872 -0.764 7.854 1.00 92.62 102 ILE A N 1
ATOM 836 C CA . ILE A 1 102 ? -13.000 -1.785 8.446 1.00 92.62 102 ILE A CA 1
ATOM 837 C C . ILE A 1 102 ? -13.728 -2.467 9.609 1.00 92.62 102 ILE A C 1
ATOM 839 O O . ILE A 1 102 ? -13.708 -3.686 9.721 1.00 92.62 102 ILE A O 1
ATOM 843 N N . LYS A 1 103 ? -14.413 -1.695 10.463 1.00 93.06 103 LYS A N 1
ATOM 844 C CA . LYS A 1 103 ? -15.179 -2.239 11.597 1.00 93.06 103 LYS A CA 1
ATOM 845 C C . LYS A 1 103 ? -16.355 -3.104 11.153 1.00 93.06 103 LYS A C 1
ATOM 847 O O . LYS A 1 103 ? -16.631 -4.118 11.784 1.00 93.06 103 LYS A O 1
ATOM 852 N N . ASN A 1 104 ? -17.023 -2.712 10.070 1.00 93.44 104 ASN A N 1
ATOM 853 C CA . ASN A 1 104 ? -18.167 -3.422 9.504 1.00 93.44 104 ASN A CA 1
ATOM 854 C C . ASN A 1 104 ? -17.744 -4.295 8.313 1.00 93.44 104 ASN A C 1
ATOM 856 O O . ASN A 1 104 ? -18.364 -4.266 7.246 1.00 93.44 104 ASN A O 1
ATOM 860 N N . GLU A 1 105 ? -16.653 -5.042 8.482 1.00 91.00 105 GLU A N 1
ATOM 861 C CA . GLU A 1 105 ? -16.174 -5.974 7.468 1.00 91.00 105 GLU A CA 1
ATOM 862 C C . GLU A 1 105 ? -17.215 -7.075 7.182 1.00 91.00 105 GLU A C 1
ATOM 864 O O . GLU A 1 105 ? -17.919 -7.523 8.094 1.00 91.00 105 GLU A O 1
ATOM 869 N N . PRO A 1 106 ? -17.355 -7.527 5.922 1.00 92.69 106 PRO A N 1
ATOM 870 C CA . PRO A 1 106 ? -18.277 -8.604 5.592 1.00 92.69 106 PRO A CA 1
ATOM 871 C C . PRO A 1 106 ? -17.952 -9.879 6.377 1.00 92.69 106 PRO A C 1
ATOM 873 O O . PRO A 1 106 ? -16.845 -10.408 6.288 1.00 92.69 106 PRO A O 1
ATOM 876 N N . ILE A 1 107 ? -18.941 -10.403 7.099 1.00 92.88 107 ILE A N 1
ATOM 877 C CA . ILE A 1 107 ? -18.831 -11.675 7.815 1.00 92.88 107 ILE A CA 1
ATOM 878 C C . ILE A 1 107 ? -19.364 -12.824 6.959 1.00 92.88 107 ILE A C 1
ATOM 880 O O . ILE A 1 107 ? -20.360 -12.690 6.243 1.00 92.88 107 ILE A O 1
ATOM 884 N N . LEU A 1 108 ? -18.700 -13.976 7.041 1.00 91.56 108 LEU A N 1
ATOM 885 C CA . LEU A 1 108 ? -19.234 -15.222 6.502 1.00 91.56 108 LEU A CA 1
ATOM 886 C C . LEU A 1 108 ? -20.254 -15.776 7.499 1.00 91.56 108 LEU A C 1
ATOM 888 O O . LEU A 1 108 ? -19.896 -16.129 8.621 1.00 91.56 108 LEU A O 1
ATOM 892 N N . ASN A 1 109 ? -21.517 -15.855 7.085 1.00 86.12 109 ASN A N 1
ATOM 893 C CA . ASN A 1 109 ? -22.545 -16.571 7.835 1.00 86.12 109 ASN A CA 1
ATOM 894 C C . ASN A 1 109 ? -22.476 -18.053 7.440 1.00 86.12 109 ASN A C 1
ATOM 896 O O . ASN A 1 109 ? -22.658 -18.370 6.262 1.00 86.12 109 ASN A O 1
ATOM 900 N N . PHE A 1 110 ? -22.188 -18.926 8.407 1.00 79.94 110 PHE A N 1
ATOM 901 C CA . PHE A 1 110 ? -22.201 -20.384 8.246 1.00 79.94 110 PHE A CA 1
ATOM 902 C C . PHE A 1 110 ? -23.512 -20.984 8.751 1.00 79.94 110 PHE A C 1
ATOM 904 O O . PHE A 1 110 ? -24.029 -20.479 9.775 1.00 79.94 110 PHE A O 1
#

Foldseek 3Di:
DADPLWECLVPQDPDPVSSVLLVCCQQPVQQVFKWKAAPVGHTFRWPDKDWDDCVGVGSYGDMDTHTDDDVVRLPHQWMKMWGADSRPPPGIDIDTGGSVCVVPDDDDDD

Secondary structure (DSSP, 8-state):
--BTTB-HHHHS-SSHHHHHHHHHIIIIIGGGTEEEEETT--EE---EEE----TTSSSS---EEE----GGGGSSSEEEEEE--SSSS---EEEEEETHHHHTPPPPP-

Sequence (110 aa):
MSRNNKELLSTTPQNRNEFGAMVSQLAFEMGNKVHLFTENRDTIEIADFVYPRMYGMSKATTIMFVYPREEEKLKEEYLNFTVEDIGLYTGEVRFKIDIEKIKNEPILNF

Organism: NCBI:txid1189619

Radius of gyration: 16.07 Å; chains: 1; bounding box: 41×33×41 Å